Protein AF-A0A3C1A4T0-F1 (afdb_monomer_lite)

Secondary structure (DSSP, 8-state):
----------HHHHHHHHHHHHTTS-------EEEEEE-GGGEEEEEETTS-EEEEE-TTHHHH-TTSGGGHHHHHTT-EEETBEEEEETTEEE-HHHHHHHSEE-SSTTHHHHTT-

Structure (mmCIF, N/CA/C/O backbone):
data_AF-A0A3C1A4T0-F1
#
_entry.id   AF-A0A3C1A4T0-F1
#
loop_
_atom_site.group_PDB
_atom_site.id
_atom_site.type_symbol
_atom_site.label_atom_id
_atom_site.label_alt_id
_atom_site.label_comp_id
_atom_site.label_asym_id
_atom_site.label_entity_id
_atom_site.label_seq_id
_atom_site.pdbx_PDB_ins_code
_atom_site.Cartn_x
_atom_site.Cartn_y
_atom_site.Cartn_z
_atom_site.occupancy
_atom_site.B_iso_or_equiv
_atom_site.auth_seq_id
_atom_site.auth_comp_id
_atom_site.auth_asym_id
_atom_site.auth_atom_id
_atom_site.pdbx_PDB_model_num
ATOM 1 N N . MET A 1 1 ? -34.311 20.957 -6.843 1.00 36.47 1 MET A N 1
ATOM 2 C CA . MET A 1 1 ? -33.252 20.688 -7.844 1.00 36.47 1 MET A CA 1
ATOM 3 C C . MET A 1 1 ? -32.101 19.976 -7.154 1.00 36.47 1 MET A C 1
ATOM 5 O O . MET A 1 1 ? -31.308 20.621 -6.479 1.00 36.47 1 MET A O 1
ATOM 9 N N . GLY A 1 2 ? -32.068 18.644 -7.245 1.00 36.53 2 GLY A N 1
ATOM 10 C CA . GLY A 1 2 ? -30.970 17.843 -6.708 1.00 36.53 2 GLY A CA 1
ATOM 11 C C . GLY A 1 2 ? -29.700 18.150 -7.490 1.00 36.53 2 GLY A C 1
ATOM 12 O O . GLY A 1 2 ? -29.644 17.912 -8.696 1.00 36.53 2 GLY A O 1
ATOM 13 N N . LYS A 1 3 ? -28.707 18.741 -6.826 1.00 33.81 3 LYS A N 1
ATOM 14 C CA . LYS A 1 3 ? -27.375 18.900 -7.404 1.00 33.81 3 LYS A CA 1
ATOM 15 C C . LYS A 1 3 ? -26.835 17.490 -7.615 1.00 33.81 3 LYS A C 1
ATOM 17 O O . LYS A 1 3 ? -26.608 16.778 -6.643 1.00 33.81 3 LYS A O 1
ATOM 22 N N . GLN A 1 4 ? -26.692 17.083 -8.874 1.00 31.45 4 GLN A N 1
ATOM 23 C CA . GLN A 1 4 ? -25.920 15.901 -9.223 1.00 31.45 4 GLN A CA 1
ATOM 24 C C . GLN A 1 4 ? -24.510 16.126 -8.686 1.00 31.45 4 GLN A C 1
ATOM 26 O O . GLN A 1 4 ? -23.758 16.961 -9.193 1.00 31.45 4 GLN A O 1
ATOM 31 N N . GLU A 1 5 ? -24.198 15.434 -7.599 1.00 32.59 5 GLU A N 1
ATOM 32 C CA . GLU A 1 5 ? -22.858 15.306 -7.070 1.00 32.59 5 GLU A CA 1
ATOM 33 C C . GLU A 1 5 ? -22.064 14.592 -8.163 1.00 32.59 5 GLU A C 1
ATOM 35 O O . GLU A 1 5 ? -22.171 13.383 -8.359 1.00 32.59 5 GLU A O 1
ATOM 40 N N . LYS A 1 6 ? -21.379 15.383 -8.998 1.00 30.86 6 LYS A N 1
ATOM 41 C CA . LYS A 1 6 ? -20.439 14.874 -9.989 1.00 30.86 6 LYS A CA 1
ATOM 42 C C . LYS A 1 6 ? -19.408 14.099 -9.190 1.00 30.86 6 LYS A C 1
ATOM 44 O O . LYS A 1 6 ? -18.509 14.706 -8.615 1.00 30.86 6 LYS A O 1
ATOM 49 N N . VAL A 1 7 ? -19.570 12.781 -9.125 1.00 40.69 7 VAL A N 1
ATOM 50 C CA . VAL A 1 7 ? -18.537 11.860 -8.668 1.00 40.69 7 VAL A CA 1
ATOM 51 C C . VAL A 1 7 ? -17.376 12.095 -9.623 1.00 40.69 7 VAL A C 1
ATOM 53 O O . VAL A 1 7 ? -17.358 11.590 -10.746 1.00 40.69 7 VAL A O 1
ATOM 56 N N . SER A 1 8 ? -16.491 13.016 -9.233 1.00 40.62 8 SER A N 1
ATOM 57 C CA . SER A 1 8 ? -15.265 13.325 -9.949 1.00 40.62 8 SER A CA 1
ATOM 58 C C . SER A 1 8 ? -14.617 11.981 -10.221 1.00 40.62 8 SER A C 1
ATOM 60 O O . SER A 1 8 ? -14.483 11.184 -9.289 1.00 40.62 8 SER A O 1
ATOM 62 N N . ARG A 1 9 ? -14.302 11.680 -11.488 1.00 48.69 9 ARG A N 1
ATOM 63 C CA . ARG A 1 9 ? -13.515 10.485 -11.815 1.00 48.69 9 ARG A CA 1
ATOM 64 C C . ARG A 1 9 ? -12.365 10.455 -10.807 1.00 48.69 9 ARG A C 1
ATOM 66 O O . ARG A 1 9 ? -11.662 11.468 -10.757 1.00 48.69 9 ARG A O 1
ATOM 73 N N . PRO A 1 10 ? -12.227 9.396 -9.987 1.00 57.59 10 PRO A N 1
ATOM 74 C CA . PRO A 1 10 ? -11.249 9.373 -8.910 1.00 57.59 10 PRO A CA 1
ATOM 75 C C . PRO A 1 10 ? -9.909 9.886 -9.432 1.00 57.59 10 PRO A C 1
ATOM 77 O O . PRO A 1 10 ? -9.488 9.451 -10.508 1.00 57.59 10 PRO A O 1
ATOM 80 N N . ASP A 1 11 ? -9.277 10.838 -8.738 1.00 65.62 11 ASP A N 1
ATOM 81 C CA . ASP A 1 11 ? -8.081 11.535 -9.242 1.00 65.62 11 ASP A CA 1
ATOM 82 C C . ASP A 1 11 ? -6.971 10.564 -9.694 1.00 65.62 11 ASP A C 1
ATOM 84 O O . ASP A 1 11 ? -6.182 10.882 -10.589 1.00 65.62 11 ASP A O 1
ATOM 88 N N . PHE A 1 12 ? -6.986 9.327 -9.187 1.00 73.44 12 PHE A N 1
ATOM 89 C CA . PHE A 1 12 ? -6.088 8.265 -9.615 1.00 73.44 12 PHE A CA 1
ATOM 90 C C . PHE A 1 12 ? -6.250 7.842 -11.089 1.00 73.44 12 PHE A C 1
ATOM 92 O O . PHE A 1 12 ? -5.264 7.428 -11.685 1.00 73.44 12 PHE A O 1
ATOM 99 N N . PHE A 1 13 ? -7.417 7.957 -11.745 1.00 71.44 13 PHE A N 1
ATOM 100 C CA . PHE A 1 13 ? -7.528 7.635 -13.184 1.00 71.44 13 PHE A CA 1
ATOM 101 C C . PHE A 1 13 ? -6.700 8.599 -14.035 1.00 71.44 13 PHE A C 1
ATOM 103 O O . PHE A 1 13 ? -6.105 8.202 -15.038 1.00 71.44 13 PHE A O 1
ATOM 110 N N . ARG A 1 14 ? -6.633 9.875 -13.628 1.00 75.12 14 ARG A N 1
ATOM 111 C CA . ARG A 1 14 ? -5.739 10.860 -14.253 1.00 75.12 14 ARG A CA 1
ATOM 112 C C . ARG A 1 14 ? -4.279 10.460 -14.023 1.00 75.12 14 ARG A C 1
ATOM 114 O O . ARG A 1 14 ? -3.470 10.567 -14.941 1.00 75.12 14 ARG A O 1
ATOM 121 N N . ARG A 1 15 ? -3.959 9.958 -12.826 1.00 76.44 15 ARG A N 1
ATOM 122 C CA . ARG A 1 15 ? -2.621 9.467 -12.475 1.00 76.44 15 ARG A CA 1
ATOM 123 C C . ARG A 1 15 ? -2.202 8.225 -13.268 1.00 76.44 15 ARG A C 1
ATOM 125 O O . ARG A 1 15 ? -1.100 8.221 -13.803 1.00 76.44 15 ARG A O 1
ATOM 132 N N . LEU A 1 16 ? -3.066 7.215 -13.391 1.00 75.31 16 LEU A N 1
ATOM 133 C CA . LEU A 1 16 ? -2.798 5.979 -14.142 1.00 75.31 16 LEU A CA 1
ATOM 134 C C . LEU A 1 16 ? -2.428 6.270 -15.598 1.00 75.31 16 LEU A C 1
ATOM 136 O O . LEU A 1 16 ? -1.470 5.701 -16.116 1.00 75.31 16 LEU A O 1
ATOM 140 N N . LYS A 1 17 ? -3.152 7.199 -16.237 1.00 72.94 17 LYS A N 1
ATOM 141 C CA . LYS A 1 17 ? -2.848 7.640 -17.605 1.00 72.94 17 LYS A CA 1
ATOM 142 C C . LYS A 1 17 ? -1.446 8.242 -17.712 1.00 72.94 17 LYS A C 1
ATOM 144 O O . LYS A 1 17 ? -0.698 7.846 -18.593 1.00 72.94 17 LYS A O 1
ATOM 149 N N . ARG A 1 18 ? -1.071 9.110 -16.766 1.00 72.50 18 ARG A N 1
ATOM 150 C CA . ARG A 1 18 ? 0.261 9.735 -16.707 1.00 72.50 18 ARG A CA 1
ATOM 151 C C . ARG A 1 18 ? 1.392 8.726 -16.457 1.00 72.50 18 ARG A C 1
ATOM 153 O O . ARG A 1 18 ? 2.470 8.878 -17.014 1.00 72.50 18 ARG A O 1
ATOM 160 N N . ASN A 1 19 ? 1.176 7.699 -15.630 1.00 67.69 19 ASN A N 1
ATOM 161 C CA . ASN A 1 19 ? 2.221 6.704 -15.339 1.00 67.69 19 ASN A CA 1
ATOM 162 C C . ASN A 1 19 ? 2.533 5.787 -16.531 1.00 67.69 19 ASN A C 1
ATOM 164 O O . ASN A 1 19 ? 3.693 5.418 -16.703 1.00 67.69 19 ASN A O 1
ATOM 168 N N . LYS A 1 20 ? 1.548 5.474 -17.388 1.00 60.72 20 LYS A N 1
ATOM 169 C CA . LYS A 1 20 ? 1.792 4.722 -18.635 1.00 60.72 20 LYS A CA 1
ATOM 170 C C . LYS A 1 20 ? 2.787 5.427 -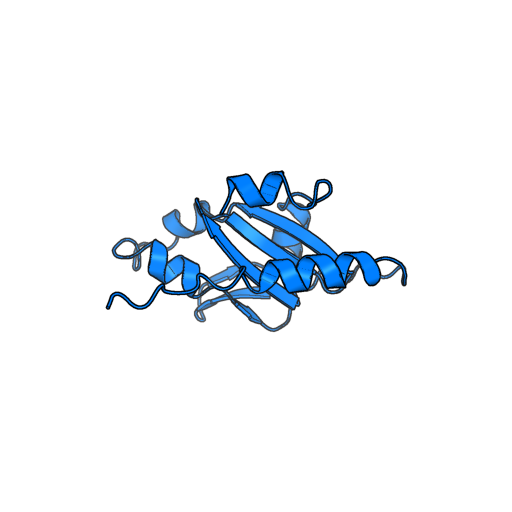19.567 1.00 60.72 20 LYS A C 1
ATOM 172 O O . LYS A 1 20 ? 3.497 4.757 -20.303 1.00 60.72 20 LYS A O 1
ATOM 177 N N . GLU A 1 21 ? 2.860 6.755 -19.517 1.00 59.28 21 GLU A N 1
ATOM 178 C CA . GLU A 1 21 ? 3.773 7.560 -20.340 1.00 59.28 21 GLU A CA 1
ATOM 179 C C . GLU A 1 21 ? 5.191 7.648 -19.731 1.00 59.28 21 GLU A C 1
ATOM 181 O O . GLU A 1 21 ? 6.162 7.852 -20.456 1.00 59.28 21 GLU A O 1
ATOM 186 N N . PHE A 1 22 ? 5.330 7.452 -18.410 1.00 52.91 22 PHE A N 1
ATOM 187 C CA . PHE A 1 2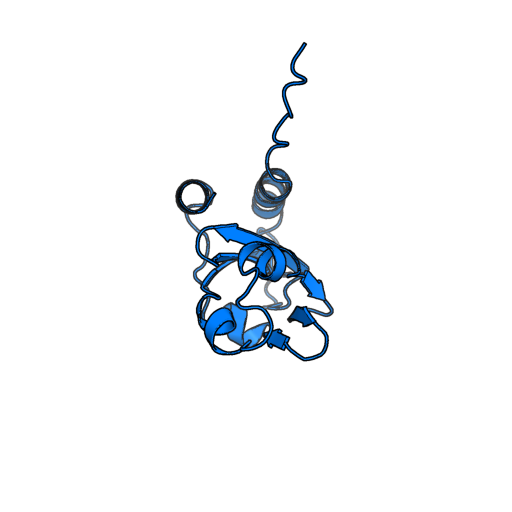2 ? 6.582 7.646 -17.657 1.00 52.91 22 PHE A CA 1
ATOM 188 C C . PHE A 1 22 ? 7.443 6.379 -17.506 1.00 52.91 22 PHE A C 1
ATOM 190 O O . PHE A 1 22 ? 8.655 6.492 -17.348 1.00 52.91 22 PHE A O 1
ATOM 197 N N . ALA A 1 23 ? 6.863 5.177 -17.608 1.00 56.53 23 ALA A N 1
ATOM 198 C CA . ALA A 1 23 ? 7.555 3.892 -17.400 1.00 56.53 23 ALA A CA 1
ATOM 199 C C . ALA A 1 23 ? 8.666 3.554 -18.431 1.00 56.53 23 ALA A C 1
ATOM 201 O O . ALA A 1 23 ? 9.191 2.446 -18.439 1.00 56.53 23 ALA A O 1
ATOM 202 N N . SER A 1 24 ? 9.034 4.494 -19.306 1.00 52.09 24 SER A N 1
ATOM 203 C CA . SER A 1 24 ? 9.975 4.288 -20.413 1.00 52.09 24 SER A CA 1
ATOM 204 C C . SER A 1 24 ? 11.433 4.650 -20.082 1.00 52.09 24 SER A C 1
ATOM 206 O O . SER A 1 24 ? 12.274 4.599 -20.977 1.00 52.09 24 SER A O 1
ATOM 208 N N . VAL A 1 25 ? 11.762 5.065 -18.847 1.00 54.56 25 VAL A N 1
ATOM 209 C CA . VAL A 1 25 ? 13.097 5.606 -18.523 1.00 54.56 25 VAL A CA 1
ATOM 210 C C . VAL A 1 25 ? 13.595 5.179 -17.129 1.00 54.56 25 VAL A C 1
ATOM 212 O O . VAL A 1 25 ? 12.972 5.491 -16.119 1.00 54.56 25 VAL A O 1
ATOM 215 N N . SER A 1 26 ? 14.802 4.593 -17.104 1.00 50.38 26 SER A N 1
ATOM 216 C CA . SER A 1 26 ? 15.716 4.337 -15.965 1.00 50.38 26 SER A CA 1
ATOM 217 C C . SER A 1 26 ? 15.647 2.973 -15.248 1.00 50.38 26 SER A C 1
ATOM 219 O O . SER A 1 26 ? 14.583 2.437 -14.965 1.00 50.38 26 SER A O 1
ATOM 221 N N . GLY A 1 27 ? 16.838 2.413 -14.988 1.00 54.28 27 GLY A N 1
ATOM 222 C CA . GLY A 1 27 ? 17.091 1.081 -14.419 1.00 54.28 27 GLY A CA 1
ATOM 223 C C . GLY A 1 27 ? 17.493 1.078 -12.939 1.00 54.28 27 GLY A C 1
ATOM 224 O O . GLY A 1 27 ? 18.274 0.223 -12.534 1.00 54.28 27 GLY A O 1
ATOM 225 N N . GLU A 1 28 ? 16.990 2.024 -12.140 1.00 55.00 28 GLU A N 1
ATOM 226 C CA . GLU A 1 28 ? 17.135 2.010 -10.677 1.00 55.00 28 GLU A CA 1
ATOM 227 C C . GLU A 1 28 ? 15.818 1.595 -10.007 1.00 55.00 28 GLU A C 1
ATOM 229 O O . GLU A 1 28 ? 14.765 2.199 -10.225 1.00 55.00 28 GLU A O 1
ATOM 234 N N . THR A 1 29 ? 15.870 0.566 -9.158 1.00 61.88 29 THR A N 1
ATOM 235 C CA . THR A 1 29 ? 14.706 0.023 -8.444 1.00 61.88 29 THR A CA 1
ATOM 236 C C . THR A 1 29 ? 14.313 0.932 -7.275 1.00 61.88 29 THR A C 1
ATOM 238 O O . THR A 1 29 ? 14.561 0.633 -6.109 1.00 61.88 29 THR A O 1
ATOM 241 N N . LYS A 1 30 ? 13.710 2.088 -7.569 1.00 76.44 30 LYS A N 1
ATOM 242 C CA . LYS A 1 30 ? 13.206 3.006 -6.539 1.00 76.44 30 LYS A CA 1
ATOM 243 C C . LYS A 1 30 ? 11.836 2.539 -6.032 1.00 76.44 30 LYS A C 1
ATOM 245 O O . LYS A 1 30 ? 10.798 2.898 -6.585 1.00 76.44 30 LYS A O 1
ATOM 250 N N . THR A 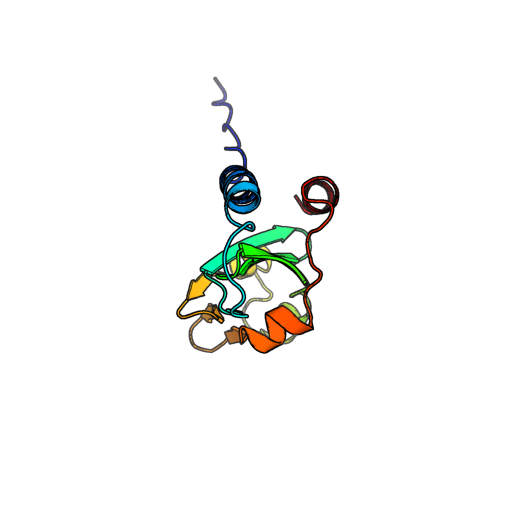1 31 ? 11.836 1.735 -4.967 1.00 86.88 31 THR A N 1
ATOM 251 C CA . THR A 1 31 ? 10.626 1.140 -4.357 1.00 86.88 31 THR A CA 1
ATOM 252 C C . THR A 1 31 ? 9.901 2.069 -3.378 1.00 86.88 31 THR A C 1
ATOM 254 O O . THR A 1 31 ? 8.951 1.659 -2.719 1.00 86.88 31 THR A O 1
ATOM 257 N N . ALA A 1 32 ? 10.289 3.337 -3.267 1.00 92.62 32 ALA A N 1
ATOM 258 C CA . ALA A 1 32 ? 9.564 4.288 -2.431 1.00 92.62 32 ALA A CA 1
ATOM 259 C C . ALA A 1 32 ? 8.169 4.591 -3.009 1.00 92.62 32 ALA A C 1
ATOM 261 O O . ALA A 1 32 ? 8.002 4.806 -4.213 1.00 92.62 32 ALA A O 1
ATOM 262 N N . VAL A 1 33 ? 7.159 4.629 -2.136 1.00 94.12 33 VAL A N 1
ATOM 263 C CA . VAL A 1 33 ? 5.781 4.971 -2.508 1.00 94.12 33 VAL A CA 1
ATOM 264 C C . VAL A 1 33 ? 5.623 6.488 -2.539 1.00 94.12 33 VAL A C 1
ATOM 266 O O . VAL A 1 33 ? 5.843 7.167 -1.536 1.00 94.12 33 VAL A O 1
ATOM 269 N N . CYS A 1 34 ? 5.206 7.022 -3.686 1.00 93.00 34 CYS A N 1
ATOM 270 C CA . CYS A 1 34 ? 4.980 8.456 -3.881 1.00 93.00 34 CYS A CA 1
ATOM 271 C C . CYS A 1 34 ? 3.506 8.860 -3.759 1.00 93.00 34 CYS A C 1
ATOM 273 O O . CYS A 1 34 ? 3.205 10.008 -3.443 1.00 93.00 34 CYS A O 1
ATOM 275 N N . GLU A 1 35 ? 2.577 7.935 -3.998 1.00 92.88 35 GLU A N 1
ATOM 276 C CA . GLU A 1 35 ? 1.141 8.201 -3.930 1.00 92.88 35 GLU A CA 1
ATOM 277 C C . GLU A 1 35 ? 0.385 6.918 -3.576 1.00 92.88 35 GLU A C 1
ATOM 279 O O . GLU A 1 35 ? 0.794 5.817 -3.949 1.00 92.88 35 GLU A O 1
ATOM 284 N N . VAL A 1 36 ? -0.722 7.055 -2.849 1.00 93.31 36 VAL A N 1
ATOM 285 C CA . VAL A 1 36 ? -1.569 5.933 -2.442 1.00 93.31 36 VAL A CA 1
ATOM 286 C C . VAL A 1 36 ? -3.029 6.343 -2.502 1.00 93.31 36 VAL A C 1
ATOM 288 O O . VAL A 1 36 ? -3.388 7.436 -2.063 1.00 93.31 36 VAL A O 1
ATOM 291 N N . PHE A 1 37 ? -3.874 5.452 -3.012 1.00 91.25 37 PHE A N 1
ATOM 292 C CA . PHE A 1 37 ? -5.319 5.626 -2.983 1.00 91.25 37 PHE A CA 1
ATOM 293 C C . PHE A 1 37 ? -5.978 4.440 -2.283 1.00 91.25 37 PHE A C 1
ATOM 295 O O . PHE A 1 37 ? -5.724 3.294 -2.663 1.00 91.25 37 PHE A O 1
ATOM 302 N N . PRO A 1 38 ? -6.839 4.685 -1.284 1.00 90.56 38 PRO A N 1
ATOM 303 C CA . PRO A 1 38 ? -7.666 3.637 -0.716 1.00 90.56 38 PRO A CA 1
ATOM 304 C C . PRO A 1 38 ? -8.759 3.222 -1.707 1.00 90.56 38 PRO A C 1
ATOM 306 O O . PRO A 1 38 ? -9.439 4.068 -2.291 1.00 90.56 38 PRO A O 1
ATOM 309 N N . LEU A 1 39 ? -8.953 1.916 -1.852 1.00 87.69 39 LEU A N 1
ATOM 310 C CA . LEU A 1 39 ? -9.999 1.285 -2.654 1.00 87.69 39 LEU A CA 1
ATOM 311 C C . LEU A 1 39 ? -11.020 0.573 -1.744 1.00 87.69 39 LEU A C 1
ATOM 313 O O . LEU A 1 39 ? -10.943 0.649 -0.512 1.00 87.69 39 LEU A O 1
ATOM 317 N N . ARG A 1 40 ? -12.023 -0.091 -2.334 1.00 84.25 40 ARG A N 1
ATOM 318 C CA . ARG A 1 40 ? -12.943 -0.961 -1.584 1.00 84.25 40 ARG A CA 1
ATOM 319 C C . ARG A 1 40 ? -12.213 -2.174 -1.019 1.00 84.25 40 ARG A C 1
ATOM 321 O O . ARG A 1 40 ? -11.082 -2.469 -1.394 1.00 84.25 40 ARG A O 1
ATOM 328 N N . ASP A 1 41 ? -12.865 -2.834 -0.067 1.00 83.38 41 ASP A N 1
ATOM 329 C CA . ASP A 1 41 ? -12.394 -4.082 0.541 1.00 83.38 41 ASP A CA 1
ATOM 330 C C . ASP A 1 41 ? -10.954 -4.016 1.071 1.00 83.38 41 ASP A C 1
ATOM 332 O O . ASP A 1 41 ? -10.259 -5.021 1.128 1.00 83.38 41 ASP A O 1
ATOM 336 N N . TYR A 1 42 ? -10.529 -2.820 1.505 1.00 86.56 42 TYR A N 1
ATOM 337 C CA . TYR A 1 42 ? -9.213 -2.558 2.102 1.00 86.56 42 TYR A CA 1
ATOM 338 C C . TYR A 1 42 ? -8.035 -2.756 1.152 1.00 86.56 42 TYR A C 1
ATOM 340 O O . TYR A 1 42 ? -6.897 -2.928 1.583 1.00 86.56 42 TYR A O 1
ATOM 348 N N . TRP A 1 43 ? -8.293 -2.647 -0.146 1.00 90.44 43 TRP A N 1
ATOM 349 C CA . TRP A 1 43 ? -7.233 -2.555 -1.130 1.00 90.44 43 TRP A CA 1
ATOM 350 C C . TRP A 1 43 ? -6.620 -1.159 -1.150 1.00 90.44 43 TRP A C 1
ATOM 352 O O . TRP A 1 43 ? -7.294 -0.146 -0.948 1.00 90.44 43 TRP A O 1
ATOM 362 N N . LEU A 1 44 ? -5.326 -1.105 -1.436 1.00 92.56 44 LEU A N 1
ATOM 363 C CA . LEU A 1 44 ? -4.589 0.117 -1.714 1.00 92.56 44 LEU A CA 1
ATOM 364 C C . LEU A 1 44 ? -4.059 0.065 -3.136 1.00 92.56 44 LEU A C 1
ATOM 366 O O . LEU A 1 44 ? -3.464 -0.931 -3.547 1.00 92.56 44 LEU A O 1
ATOM 370 N N . LEU A 1 45 ? -4.232 1.165 -3.858 1.00 93.31 45 LEU A N 1
ATOM 371 C CA . LEU A 1 45 ? -3.541 1.423 -5.109 1.00 93.31 45 LEU A CA 1
ATOM 372 C C . LEU A 1 45 ? -2.281 2.231 -4.808 1.00 93.31 45 LEU A C 1
ATOM 374 O O . LEU A 1 45 ? -2.373 3.376 -4.367 1.00 93.31 45 LEU A O 1
ATOM 378 N N . LEU A 1 46 ? -1.123 1.626 -5.037 1.00 93.25 46 LEU A N 1
ATOM 379 C CA . LEU A 1 46 ? 0.189 2.183 -4.739 1.00 93.25 46 LEU A CA 1
ATOM 380 C C . LEU A 1 46 ? 0.852 2.680 -6.018 1.00 93.25 46 LEU A C 1
ATOM 382 O O . LEU A 1 46 ? 0.876 1.959 -7.014 1.00 93.25 46 LEU A O 1
ATOM 386 N N . PHE A 1 47 ? 1.432 3.874 -5.964 1.00 92.38 47 PHE A N 1
ATOM 387 C CA . PHE A 1 47 ? 2.282 4.417 -7.015 1.00 92.38 47 PHE A CA 1
ATOM 388 C C . PHE A 1 47 ? 3.709 4.525 -6.497 1.00 92.38 47 PHE A C 1
ATOM 390 O O . PHE A 1 47 ? 3.991 5.292 -5.572 1.00 92.38 47 PHE A O 1
ATOM 397 N N . PHE A 1 48 ? 4.605 3.776 -7.119 1.00 91.44 48 PHE A N 1
ATOM 398 C CA . PHE A 1 48 ? 6.022 3.767 -6.799 1.00 91.44 48 PHE A CA 1
ATOM 399 C C . PHE A 1 48 ? 6.770 4.820 -7.618 1.00 91.44 48 PHE A C 1
ATOM 401 O O . PHE A 1 48 ? 6.353 5.195 -8.718 1.00 91.44 48 PHE A O 1
ATOM 408 N N . GLU A 1 49 ? 7.877 5.327 -7.077 1.00 89.69 49 GLU A N 1
ATOM 409 C CA . GLU A 1 49 ? 8.707 6.316 -7.772 1.00 89.69 49 GLU A CA 1
ATOM 410 C C . GLU A 1 49 ? 9.371 5.758 -9.039 1.00 89.69 49 GLU A C 1
ATOM 412 O O . GLU A 1 49 ? 9.639 6.524 -9.961 1.00 89.69 49 GLU A O 1
ATOM 417 N N . ASN A 1 50 ? 9.563 4.438 -9.127 1.00 86.50 50 ASN A N 1
ATOM 418 C CA . ASN A 1 50 ? 10.015 3.754 -10.343 1.00 86.50 50 ASN A CA 1
ATOM 419 C C . ASN A 1 50 ? 8.938 3.659 -11.450 1.00 86.50 50 ASN A C 1
ATOM 421 O O . ASN A 1 50 ? 9.171 3.058 -12.494 1.00 86.50 50 ASN A O 1
ATOM 425 N N . GLY A 1 51 ? 7.748 4.229 -11.232 1.00 87.19 51 GLY A N 1
ATOM 426 C CA . GLY A 1 51 ? 6.645 4.227 -12.192 1.00 87.19 51 GLY A CA 1
ATOM 427 C C . GLY A 1 51 ? 5.698 3.032 -12.067 1.00 87.19 51 GLY A C 1
ATOM 428 O O . GLY A 1 51 ? 4.601 3.084 -12.637 1.00 87.19 51 GLY A O 1
ATOM 429 N N . GLU A 1 52 ? 6.049 2.003 -11.290 1.00 88.50 52 GLU A N 1
ATOM 430 C CA . GLU A 1 52 ? 5.164 0.868 -11.053 1.00 88.50 52 GLU A CA 1
ATOM 431 C C . GLU A 1 52 ? 3.903 1.278 -10.300 1.00 88.50 52 GLU A C 1
ATOM 433 O O . GLU A 1 52 ? 3.898 2.129 -9.403 1.00 88.50 52 GLU A O 1
ATOM 438 N N . VAL A 1 53 ? 2.813 0.612 -10.664 1.00 91.00 53 VAL A N 1
ATOM 439 C CA . VAL A 1 53 ? 1.540 0.710 -9.968 1.00 91.00 53 VAL A CA 1
ATOM 440 C C . VAL A 1 53 ? 1.197 -0.673 -9.454 1.00 91.00 53 VAL A C 1
ATOM 442 O O . VAL A 1 53 ? 1.227 -1.638 -10.219 1.00 91.00 53 VAL A O 1
ATOM 445 N N . ARG A 1 54 ? 0.889 -0.790 -8.163 1.00 92.25 54 ARG A N 1
ATOM 446 C CA . ARG A 1 54 ? 0.630 -2.090 -7.531 1.00 92.25 54 ARG A CA 1
ATOM 447 C C . ARG A 1 54 ? -0.591 -2.038 -6.623 1.00 92.25 54 ARG A C 1
ATOM 449 O O . ARG A 1 54 ? -0.972 -0.978 -6.131 1.00 92.25 54 ARG A O 1
ATOM 456 N N . LEU A 1 55 ? -1.212 -3.194 -6.423 1.00 93.31 55 LEU A N 1
ATOM 457 C CA . LEU A 1 55 ? -2.364 -3.390 -5.547 1.00 93.31 55 LEU A CA 1
ATOM 458 C C . LEU A 1 55 ? -1.948 -4.157 -4.295 1.00 93.31 55 LEU A C 1
ATOM 460 O O . LEU A 1 55 ? -1.355 -5.229 -4.408 1.00 93.31 55 LEU A O 1
ATOM 464 N N . TYR A 1 56 ? -2.291 -3.635 -3.123 1.00 93.88 56 TYR A N 1
ATOM 465 C CA . TYR A 1 56 ? -1.962 -4.241 -1.833 1.00 93.88 56 TYR A CA 1
ATOM 466 C C . TYR A 1 56 ? -3.218 -4.445 -0.984 1.00 93.88 56 TYR A C 1
ATOM 468 O O . TYR A 1 56 ? -3.998 -3.507 -0.820 1.00 93.88 56 TYR A O 1
ATOM 476 N N . ASP A 1 57 ? -3.399 -5.646 -0.436 1.00 92.38 57 ASP A N 1
ATOM 477 C CA . ASP A 1 57 ? -4.470 -5.951 0.517 1.00 92.38 57 ASP A CA 1
ATOM 478 C C . ASP A 1 57 ? -4.011 -5.587 1.938 1.00 92.38 57 ASP A C 1
ATOM 480 O O . ASP A 1 57 ? -3.135 -6.235 2.515 1.00 92.38 57 ASP A O 1
ATOM 484 N N . CYS A 1 58 ? -4.605 -4.538 2.516 1.00 89.19 58 CYS A N 1
ATOM 485 C CA . CYS A 1 58 ? -4.305 -4.097 3.877 1.00 89.19 58 CYS A CA 1
ATOM 486 C C . CYS A 1 58 ? -5.383 -4.488 4.899 1.00 89.19 58 CYS A C 1
ATOM 488 O O . CYS A 1 58 ? -5.422 -3.932 5.999 1.00 89.19 58 CYS A O 1
ATOM 490 N N . ALA A 1 59 ? -6.242 -5.471 4.604 1.00 85.75 59 ALA A N 1
ATOM 491 C CA . ALA A 1 59 ? -7.286 -5.918 5.527 1.00 85.75 59 ALA A CA 1
ATOM 492 C C . ALA A 1 59 ? -6.729 -6.371 6.891 1.00 85.75 59 ALA A C 1
ATOM 494 O O . ALA A 1 59 ? -7.402 -6.240 7.919 1.00 85.75 59 ALA A O 1
ATOM 495 N N . TRP A 1 60 ? -5.483 -6.858 6.935 1.00 83.62 60 TRP A N 1
ATOM 496 C CA . TRP A 1 60 ? -4.801 -7.232 8.178 1.00 83.62 60 TRP A CA 1
ATOM 497 C C . TRP A 1 60 ? -4.628 -6.054 9.147 1.00 83.62 60 TRP A C 1
ATOM 499 O O . TRP A 1 60 ? -4.703 -6.247 10.360 1.00 83.62 60 TRP A O 1
ATOM 509 N N . VAL A 1 61 ? -4.505 -4.823 8.644 1.00 77.56 61 VAL A N 1
ATOM 510 C CA . VAL A 1 61 ? -4.351 -3.607 9.458 1.00 77.56 61 VAL A CA 1
ATOM 511 C C . VAL A 1 61 ? -5.569 -3.381 10.363 1.00 77.56 61 VAL A C 1
ATOM 513 O O . VAL A 1 61 ? -5.446 -2.894 11.490 1.00 77.56 61 VAL A O 1
ATOM 516 N N . LEU A 1 62 ? -6.755 -3.813 9.924 1.00 72.12 62 LEU A N 1
ATOM 517 C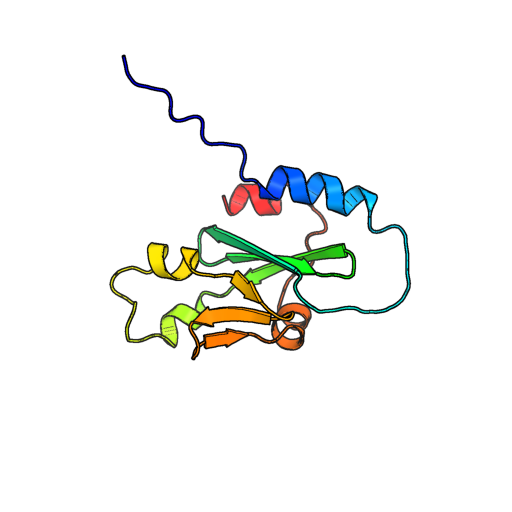 CA . LEU A 1 62 ? -7.983 -3.740 10.721 1.00 72.12 62 LEU A CA 1
ATOM 518 C C . LEU A 1 62 ? -7.960 -4.659 11.940 1.00 72.12 62 LEU A C 1
ATOM 520 O O . LEU A 1 62 ? -8.686 -4.404 12.896 1.00 72.12 62 LEU A O 1
ATOM 524 N N . LYS A 1 63 ? -7.166 -5.734 11.893 1.00 72.50 63 LYS A N 1
ATOM 525 C CA . LYS A 1 63 ? -6.997 -6.663 13.015 1.00 72.50 63 LYS A CA 1
ATOM 526 C C . LYS A 1 63 ? -6.040 -6.093 14.062 1.00 72.50 63 LYS A C 1
ATOM 528 O O . LYS A 1 63 ? -6.182 -6.395 15.239 1.00 72.50 63 LYS A O 1
ATOM 533 N N . VAL A 1 64 ? -5.093 -5.256 13.632 1.00 66.06 64 VAL A N 1
ATOM 534 C CA . VAL A 1 64 ? -4.057 -4.663 14.491 1.00 66.06 64 VAL A CA 1
ATOM 535 C C . VAL A 1 64 ? -4.579 -3.438 15.242 1.00 66.06 64 VAL A C 1
ATOM 537 O O . VAL A 1 64 ? -4.238 -3.234 16.406 1.00 66.06 64 VAL A O 1
ATOM 540 N N . SER A 1 65 ? -5.446 -2.626 14.627 1.00 61.78 65 SER A N 1
ATOM 541 C CA . SER A 1 65 ? -6.012 -1.458 15.311 1.00 61.78 65 SER A CA 1
ATOM 542 C C . SER A 1 65 ? -7.293 -1.826 16.079 1.00 61.78 65 SER A C 1
ATOM 544 O O . SER A 1 65 ? -8.413 -1.722 15.581 1.00 61.78 65 SER A O 1
ATOM 546 N N . ALA A 1 66 ? -7.136 -2.234 17.341 1.00 58.38 66 ALA A N 1
ATOM 547 C CA . ALA A 1 66 ? -8.265 -2.455 18.251 1.00 58.38 66 ALA A CA 1
ATOM 548 C C . ALA A 1 66 ? -9.111 -1.178 18.485 1.00 58.38 66 ALA A C 1
ATOM 550 O O . ALA A 1 66 ? -10.273 -1.258 18.878 1.00 58.38 66 ALA A O 1
ATOM 551 N N . LEU A 1 67 ? -8.534 0.001 18.216 1.00 51.75 67 LEU A N 1
ATOM 552 C CA . LEU A 1 67 ? -9.054 1.315 18.609 1.00 51.75 67 LEU A CA 1
ATOM 553 C C . LEU A 1 67 ? -9.889 2.047 17.538 1.00 51.75 67 LEU A C 1
ATOM 555 O O . LEU A 1 67 ? -10.601 2.983 17.887 1.00 51.75 67 LEU A O 1
ATOM 559 N N . GLU A 1 68 ? -9.873 1.634 16.263 1.00 54.34 68 GLU A N 1
ATOM 560 C CA . GLU A 1 68 ? -10.665 2.292 15.197 1.00 54.34 68 GLU A CA 1
ATOM 561 C C . GLU A 1 68 ? -11.706 1.368 14.526 1.00 54.34 68 GLU A C 1
ATOM 563 O O . GLU A 1 68 ? -12.289 1.710 13.493 1.00 54.34 68 GLU A O 1
ATOM 568 N N . MET A 1 69 ? -12.030 0.224 15.148 1.00 52.31 69 MET A N 1
ATOM 569 C CA . MET A 1 69 ? -13.063 -0.712 14.666 1.00 52.31 69 MET A CA 1
ATOM 570 C C . MET A 1 69 ? -14.454 -0.078 14.482 1.00 52.31 69 MET A C 1
ATOM 572 O O . MET A 1 69 ? -15.248 -0.576 13.683 1.00 52.31 69 MET A O 1
ATOM 576 N N . LEU A 1 70 ? -14.736 1.040 15.160 1.00 56.38 70 LEU A N 1
ATOM 577 C CA . LEU A 1 70 ? -16.009 1.761 15.071 1.00 56.38 70 LEU A CA 1
ATOM 578 C C . LEU A 1 70 ? -16.196 2.518 13.744 1.00 56.38 70 LEU A C 1
ATOM 580 O O . LEU A 1 70 ? -17.324 2.871 13.405 1.00 56.38 70 LEU A O 1
ATOM 584 N N . ASN A 1 71 ? -15.130 2.772 12.967 1.00 69.31 71 ASN A N 1
ATOM 585 C CA . ASN A 1 71 ? -15.272 3.422 11.661 1.00 69.31 71 ASN A CA 1
ATOM 586 C C . ASN A 1 71 ? -14.199 3.011 10.640 1.00 69.31 71 ASN A C 1
AT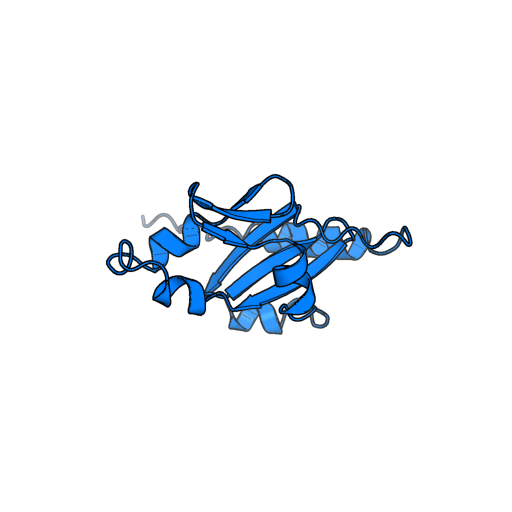OM 588 O O . ASN A 1 71 ? -13.402 3.826 10.170 1.00 69.31 71 ASN A O 1
ATOM 592 N N . LYS A 1 72 ? -14.236 1.733 10.245 1.00 71.62 72 LYS A N 1
ATOM 593 C CA . LYS A 1 72 ? -13.297 1.120 9.289 1.00 71.62 72 LYS A CA 1
ATOM 594 C C . LYS A 1 72 ? -13.140 1.910 7.981 1.00 71.62 72 LYS A C 1
ATOM 596 O O . LYS A 1 72 ? -12.039 1.999 7.447 1.00 71.62 72 LYS A O 1
ATOM 601 N N . LYS A 1 73 ? -14.224 2.520 7.480 1.00 71.75 73 LYS A N 1
ATOM 602 C CA . LYS A 1 73 ? -14.196 3.333 6.253 1.00 71.75 73 LYS A CA 1
ATOM 603 C C . LYS A 1 73 ? -13.418 4.634 6.454 1.00 71.75 73 LYS A C 1
ATOM 605 O O . LYS A 1 73 ? -12.570 4.957 5.632 1.00 71.75 73 LYS A O 1
ATOM 610 N N . LYS A 1 74 ? -13.670 5.373 7.543 1.00 78.31 74 LYS A N 1
ATOM 611 C CA . LYS A 1 74 ? -12.924 6.610 7.839 1.00 78.31 74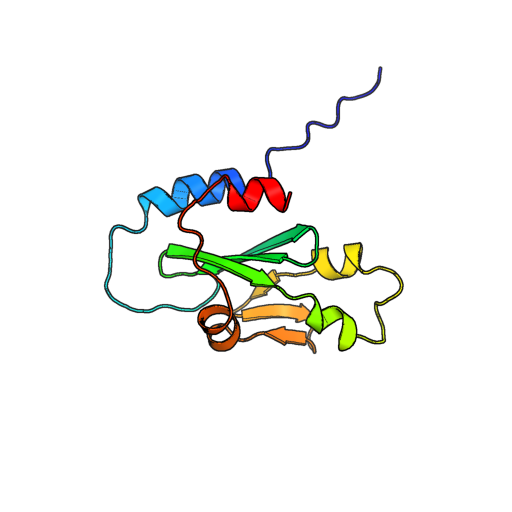 LYS A CA 1
ATOM 612 C C . LYS A 1 74 ? -11.456 6.338 8.136 1.00 78.31 74 LYS A C 1
ATOM 614 O O . LYS A 1 74 ? -10.622 7.144 7.749 1.00 78.31 74 LYS A O 1
ATOM 619 N N . PHE A 1 75 ? -11.148 5.227 8.800 1.00 80.12 75 PHE A N 1
ATOM 620 C CA . PHE A 1 75 ? -9.768 4.828 9.043 1.00 80.12 75 PHE A CA 1
ATOM 621 C C . PHE A 1 75 ? -9.019 4.603 7.728 1.00 80.12 75 PHE A C 1
ATOM 623 O O . PHE A 1 75 ? -7.989 5.230 7.511 1.00 80.12 75 PHE A O 1
ATOM 630 N N . LEU A 1 76 ? -9.573 3.804 6.809 1.00 83.25 76 LEU A N 1
ATOM 631 C CA . LEU A 1 76 ? -8.939 3.539 5.515 1.00 83.25 76 LEU A CA 1
ATOM 632 C C . LEU A 1 76 ? -8.663 4.831 4.723 1.00 83.25 76 LEU A C 1
ATOM 634 O O . LEU A 1 76 ? -7.602 4.972 4.130 1.00 83.25 76 LEU A O 1
ATOM 638 N N . GLN A 1 77 ? -9.570 5.808 4.792 1.00 83.94 77 GLN A N 1
ATOM 639 C CA . GLN A 1 77 ? -9.432 7.107 4.120 1.00 83.94 77 GLN A CA 1
ATOM 640 C C . GLN A 1 77 ? -8.330 8.018 4.698 1.00 83.94 77 GLN A C 1
ATOM 642 O O . GLN A 1 77 ? -7.995 9.020 4.077 1.00 83.94 77 GLN A O 1
ATOM 647 N N . LYS A 1 78 ? -7.751 7.699 5.865 1.00 87.44 78 LYS A N 1
ATOM 648 C CA . LYS A 1 78 ? -6.614 8.448 6.442 1.00 87.44 78 LYS A CA 1
ATOM 649 C C . LYS A 1 78 ? -5.261 8.043 5.851 1.00 87.44 78 LYS A C 1
ATOM 651 O O . LYS A 1 78 ? -4.254 8.664 6.193 1.00 87.44 78 LYS A O 1
ATOM 656 N N . VAL A 1 79 ? -5.223 6.985 5.039 1.00 90.81 79 VAL A N 1
ATOM 657 C CA . VAL A 1 79 ? -3.986 6.476 4.443 1.00 90.81 79 VAL A CA 1
ATOM 658 C C . VAL A 1 79 ? -3.298 7.564 3.619 1.00 90.81 79 VAL A C 1
ATOM 660 O O . VAL A 1 79 ? -3.944 8.287 2.862 1.00 90.81 79 VAL A O 1
ATOM 663 N N . LYS A 1 80 ? -1.979 7.688 3.766 1.00 93.62 80 LYS A N 1
ATOM 664 C CA . LYS A 1 80 ? -1.164 8.596 2.956 1.00 93.62 80 LYS A CA 1
ATOM 665 C C . LYS A 1 80 ? 0.237 8.050 2.724 1.00 93.62 80 LYS A C 1
ATOM 667 O O . LYS A 1 80 ? 0.767 7.326 3.566 1.00 93.62 80 LYS A O 1
ATOM 672 N N . ALA A 1 81 ? 0.827 8.447 1.603 1.00 94.06 81 ALA A N 1
ATOM 673 C CA . ALA A 1 81 ? 2.244 8.267 1.336 1.00 94.06 81 ALA A CA 1
ATOM 674 C C . ALA A 1 81 ? 3.016 9.398 2.028 1.00 94.06 81 ALA A C 1
ATOM 676 O O . ALA A 1 81 ? 2.622 10.562 1.943 1.00 94.06 81 ALA A O 1
ATOM 677 N N . ASP A 1 82 ? 4.075 9.061 2.754 1.00 93.00 82 ASP A N 1
ATOM 678 C CA . ASP A 1 82 ? 4.920 10.027 3.449 1.00 93.00 82 ASP A CA 1
ATOM 679 C C . ASP A 1 82 ? 6.341 9.477 3.554 1.00 93.00 82 ASP A C 1
ATOM 681 O O . ASP A 1 82 ? 6.523 8.365 4.036 1.00 93.00 82 ASP A O 1
ATOM 685 N N . HIS A 1 83 ? 7.340 10.227 3.084 1.00 91.19 83 HIS A N 1
ATOM 686 C CA . HIS A 1 83 ? 8.746 9.792 3.066 1.00 91.19 83 HIS A CA 1
ATOM 687 C C . HIS A 1 83 ? 8.972 8.376 2.484 1.00 91.19 83 HIS A C 1
ATOM 689 O O . HIS A 1 83 ? 9.796 7.616 2.985 1.00 91.19 83 HIS A O 1
ATOM 695 N N . GLY A 1 84 ? 8.234 8.006 1.431 1.00 90.06 84 GLY A N 1
ATOM 696 C CA . GLY A 1 84 ? 8.376 6.715 0.746 1.00 90.06 84 GLY A CA 1
ATOM 697 C C . GLY A 1 84 ? 7.626 5.542 1.388 1.00 90.06 84 GLY A C 1
ATOM 698 O O . GLY A 1 84 ? 7.615 4.459 0.805 1.00 90.06 84 GLY A O 1
ATOM 699 N N . VAL A 1 85 ? 6.972 5.746 2.537 1.00 92.75 85 VAL A N 1
ATOM 700 C CA . VAL A 1 85 ? 6.170 4.728 3.237 1.00 92.75 85 VAL A CA 1
ATOM 701 C C . VAL A 1 85 ? 4.678 5.047 3.182 1.00 92.75 85 VAL A C 1
ATOM 703 O O . VAL A 1 85 ? 4.282 6.189 2.946 1.00 92.75 85 VAL A O 1
ATOM 706 N N . VAL A 1 86 ? 3.830 4.051 3.450 1.00 94.19 86 VAL A N 1
ATOM 707 C CA . VAL A 1 86 ? 2.379 4.252 3.594 1.00 94.19 86 VAL A CA 1
ATOM 708 C C . VAL A 1 86 ? 2.011 4.259 5.067 1.00 94.19 86 VAL A C 1
ATOM 710 O O . VAL A 1 86 ? 2.319 3.314 5.784 1.00 94.19 86 VAL A O 1
ATOM 713 N N . LYS A 1 87 ? 1.331 5.307 5.540 1.00 92.62 87 LYS A N 1
ATOM 714 C CA . LYS A 1 87 ? 0.969 5.445 6.956 1.00 92.62 87 LYS A CA 1
ATOM 715 C C . LYS A 1 87 ? -0.444 5.963 7.179 1.00 92.62 87 LYS A C 1
ATOM 717 O O . LYS A 1 87 ? -0.980 6.718 6.373 1.00 92.62 87 LYS A O 1
ATOM 722 N N . TRP A 1 88 ? -1.012 5.603 8.327 1.00 88.50 88 TRP A N 1
ATOM 723 C CA . TRP A 1 88 ? -2.325 6.076 8.794 1.00 88.50 88 TRP A CA 1
ATOM 724 C C . TRP A 1 88 ? -2.205 7.083 9.930 1.00 88.50 88 TRP A C 1
ATOM 726 O O . TRP A 1 88 ? -3.008 8.006 10.054 1.00 88.50 88 TRP A O 1
ATOM 736 N N . ASN A 1 89 ? -1.207 6.899 10.790 1.00 84.12 89 ASN A N 1
ATOM 737 C CA . ASN A 1 89 ? -0.919 7.767 11.923 1.00 84.12 89 ASN A CA 1
ATOM 738 C C . ASN A 1 89 ? 0.560 7.606 12.327 1.00 84.12 89 ASN A C 1
ATOM 740 O O . ASN A 1 89 ? 1.333 6.956 11.629 1.00 84.12 89 ASN A O 1
ATOM 744 N N . LYS A 1 90 ? 0.968 8.214 13.446 1.00 84.31 90 LYS A N 1
ATOM 745 C CA . LYS A 1 90 ? 2.353 8.141 13.953 1.00 84.31 90 LYS A CA 1
ATOM 746 C C . LYS A 1 90 ? 2.800 6.748 14.422 1.00 84.31 90 LYS A C 1
ATOM 748 O O . LYS A 1 90 ? 3.987 6.549 14.629 1.00 84.31 90 LYS A O 1
ATOM 753 N N . TYR A 1 91 ? 1.869 5.821 14.619 1.00 84.00 91 TYR A N 1
ATOM 754 C CA . TYR A 1 91 ? 2.115 4.490 15.179 1.00 84.00 91 TYR A CA 1
ATOM 755 C C . TYR A 1 91 ? 1.940 3.365 14.163 1.00 84.00 91 TYR A C 1
ATOM 757 O O . TYR A 1 91 ? 2.305 2.230 14.444 1.00 84.00 91 TYR A O 1
ATOM 765 N N . LEU A 1 92 ? 1.356 3.666 13.005 1.00 87.44 92 LEU A N 1
ATOM 766 C CA . LEU A 1 92 ? 1.030 2.679 11.995 1.00 87.44 92 LEU A CA 1
ATOM 767 C C . LEU A 1 92 ? 1.491 3.165 10.626 1.00 87.44 92 LEU A C 1
ATOM 769 O O . LEU A 1 92 ? 0.873 4.051 10.020 1.00 87.44 92 LEU A O 1
ATOM 773 N N . ALA A 1 93 ? 2.561 2.534 10.162 1.00 91.38 93 ALA A N 1
ATOM 774 C CA . ALA A 1 93 ? 3.134 2.680 8.839 1.00 91.38 93 ALA A CA 1
ATOM 775 C C . ALA A 1 93 ? 3.562 1.305 8.309 1.00 91.38 93 ALA A C 1
ATOM 777 O O . ALA A 1 93 ? 3.848 0.401 9.091 1.00 91.38 93 ALA A O 1
ATOM 778 N N . ILE A 1 94 ? 3.602 1.172 6.989 1.00 92.94 94 ILE A N 1
ATOM 779 C CA . ILE A 1 94 ? 4.070 -0.002 6.258 1.00 92.94 94 ILE A CA 1
ATOM 780 C C . ILE A 1 94 ? 5.235 0.462 5.378 1.00 92.94 94 ILE A C 1
ATOM 782 O O . ILE A 1 94 ? 5.108 1.476 4.680 1.00 92.94 94 ILE A O 1
ATOM 786 N N . SER A 1 95 ? 6.372 -0.233 5.453 1.00 93.12 95 SER A N 1
ATOM 787 C CA . SER A 1 95 ? 7.571 0.106 4.681 1.00 93.12 95 SER A CA 1
ATOM 788 C C . SER A 1 95 ? 7.351 -0.101 3.181 1.00 93.12 95 SER A C 1
ATOM 790 O O . SER A 1 95 ? 6.511 -0.893 2.761 1.00 93.12 95 SER A O 1
ATOM 792 N N . SER A 1 96 ? 8.125 0.608 2.361 1.00 92.62 96 SER A N 1
ATOM 793 C CA . SER A 1 96 ? 8.142 0.426 0.907 1.00 92.62 96 SER A CA 1
ATOM 794 C C . SER A 1 96 ? 8.486 -1.002 0.485 1.00 92.62 96 SER A C 1
ATOM 796 O O . SER A 1 96 ? 7.894 -1.501 -0.463 1.00 92.62 96 SER A O 1
ATOM 798 N N . GLU A 1 97 ? 9.418 -1.646 1.187 1.00 91.56 97 GLU A N 1
ATOM 799 C CA . GLU A 1 97 ? 9.856 -3.024 0.935 1.00 91.56 97 GLU A CA 1
ATOM 800 C C . GLU A 1 97 ? 8.705 -4.018 1.128 1.00 91.56 97 GLU A C 1
ATOM 802 O O . GLU A 1 97 ? 8.323 -4.705 0.186 1.00 91.56 97 GLU A O 1
ATOM 807 N N . GLU A 1 98 ? 8.046 -3.976 2.291 1.00 93.44 98 GLU A N 1
ATOM 808 C CA . GLU A 1 98 ? 6.872 -4.806 2.592 1.00 93.44 98 GLU A CA 1
ATOM 809 C C . GLU A 1 98 ? 5.763 -4.608 1.553 1.00 93.44 98 GLU A C 1
ATOM 811 O O . GLU A 1 98 ? 5.150 -5.568 1.084 1.00 93.44 98 GLU A O 1
ATOM 816 N N . LEU A 1 99 ? 5.509 -3.353 1.169 1.00 94.31 99 LEU A N 1
ATOM 817 C CA . LEU A 1 99 ? 4.512 -3.030 0.155 1.00 94.31 99 LEU A CA 1
ATOM 818 C C . LEU A 1 99 ? 4.909 -3.559 -1.219 1.00 94.31 99 LEU A C 1
ATOM 820 O O . LEU A 1 99 ? 4.037 -4.019 -1.948 1.00 94.31 99 LEU A O 1
ATOM 824 N N . TYR A 1 100 ? 6.177 -3.473 -1.608 1.00 92.44 100 TYR A N 1
ATOM 825 C CA . TYR A 1 100 ? 6.633 -3.909 -2.923 1.00 92.44 100 TYR A CA 1
ATOM 826 C C . TYR A 1 100 ? 6.571 -5.437 -3.050 1.00 92.44 100 TYR A C 1
ATOM 828 O O . TYR A 1 100 ? 5.973 -5.943 -4.004 1.00 92.44 100 TYR A O 1
ATOM 836 N N . ASP A 1 101 ? 7.073 -6.150 -2.042 1.00 92.56 101 ASP A N 1
ATOM 837 C CA . ASP A 1 101 ? 7.179 -7.612 -2.032 1.00 92.56 101 ASP A CA 1
ATOM 838 C C . ASP A 1 101 ? 5.816 -8.306 -1.930 1.00 92.56 101 ASP A C 1
ATOM 840 O O . ASP A 1 101 ? 5.596 -9.347 -2.550 1.00 92.56 101 ASP A O 1
ATOM 844 N N . ASN A 1 102 ? 4.867 -7.707 -1.204 1.00 94.31 102 ASN A N 1
ATOM 845 C CA . ASN A 1 102 ? 3.561 -8.316 -0.932 1.00 94.31 102 ASN A CA 1
ATOM 846 C C . ASN A 1 102 ? 2.402 -7.695 -1.732 1.00 94.31 102 ASN A C 1
ATOM 848 O O . ASN A 1 102 ? 1.239 -8.040 -1.518 1.00 94.31 102 ASN A O 1
ATOM 852 N N . SER A 1 103 ? 2.678 -6.773 -2.659 1.00 93.75 103 SER A N 1
ATOM 853 C CA . SER A 1 103 ? 1.662 -6.238 -3.577 1.00 93.75 103 SER A CA 1
ATOM 854 C C . SER A 1 103 ? 1.717 -6.908 -4.944 1.00 93.75 103 SER A C 1
ATOM 856 O O . SER A 1 103 ? 2.739 -7.434 -5.377 1.00 93.75 103 SER A O 1
ATOM 858 N N . THR A 1 104 ? 0.604 -6.856 -5.671 1.00 92.12 104 THR A N 1
ATOM 859 C CA . THR A 1 104 ? 0.512 -7.374 -7.040 1.00 92.12 104 THR A CA 1
ATOM 860 C C . THR A 1 104 ? 0.715 -6.247 -8.056 1.00 92.12 104 THR A C 1
ATOM 862 O O . THR A 1 104 ? -0.016 -5.254 -7.971 1.00 92.12 104 THR A O 1
ATOM 865 N N . PRO A 1 105 ? 1.617 -6.386 -9.050 1.00 90.62 105 PRO A N 1
ATOM 866 C CA . PRO A 1 105 ? 1.732 -5.417 -10.133 1.00 90.62 105 PRO A CA 1
ATOM 867 C C . PRO A 1 105 ? 0.409 -5.268 -10.887 1.00 90.62 105 PRO A C 1
ATOM 869 O O . PRO A 1 105 ? -0.280 -6.248 -11.183 1.00 90.62 105 PRO A O 1
ATOM 872 N N . LEU A 1 106 ? 0.046 -4.033 -11.214 1.00 86.62 106 LEU A N 1
ATOM 873 C CA . LEU A 1 106 ? -1.148 -3.734 -11.986 1.00 86.62 106 LEU A CA 1
ATOM 874 C C . LEU A 1 106 ? -0.823 -3.739 -13.490 1.00 86.62 106 LEU A C 1
ATOM 876 O O . LEU A 1 106 ? -0.635 -2.690 -14.101 1.00 86.62 106 LEU A O 1
ATOM 880 N N . THR A 1 107 ? -0.769 -4.928 -14.091 1.00 76.88 107 THR A N 1
ATOM 881 C CA . THR A 1 107 ? -0.508 -5.113 -15.532 1.00 76.88 107 THR A CA 1
ATOM 882 C C . THR A 1 107 ? -1.754 -4.878 -16.396 1.00 76.88 107 THR A C 1
ATOM 884 O O . THR A 1 107 ? -1.663 -4.258 -17.452 1.00 76.88 107 THR A O 1
ATOM 887 N N . ASP A 1 108 ? -2.942 -5.257 -15.912 1.00 65.81 108 ASP A N 1
ATOM 888 C CA . ASP A 1 108 ? -4.236 -5.077 -16.599 1.00 65.81 108 ASP A CA 1
ATOM 889 C C . ASP A 1 108 ? -4.957 -3.796 -16.151 1.00 65.81 108 ASP A C 1
ATOM 891 O O . ASP A 1 108 ? -6.098 -3.826 -15.682 1.00 65.81 108 ASP A O 1
ATOM 895 N N . GLY A 1 109 ? -4.236 -2.674 -16.282 1.00 63.22 109 GLY A N 1
ATOM 896 C CA . GLY A 1 109 ? -4.383 -1.342 -15.663 1.00 63.22 109 GLY A CA 1
ATOM 897 C C . GLY A 1 109 ? -5.759 -0.731 -15.350 1.00 63.22 109 GLY A C 1
ATOM 898 O O . GLY A 1 109 ? -5.803 0.269 -14.641 1.00 63.22 109 GLY A O 1
ATOM 899 N N . GLU A 1 110 ? -6.874 -1.271 -15.835 1.00 64.81 110 GLU A N 1
ATOM 900 C CA . GLU A 1 110 ? -8.216 -0.717 -15.607 1.00 64.81 110 GLU A CA 1
ATOM 901 C C . GLU A 1 110 ? -9.226 -1.781 -15.150 1.00 64.81 110 GLU A C 1
ATOM 903 O O . GLU A 1 110 ? -9.968 -1.536 -14.200 1.00 64.81 110 GLU A O 1
ATOM 908 N N . GLY A 1 111 ? -9.222 -2.987 -15.732 1.00 70.62 111 GLY A N 1
ATOM 909 C CA . GLY A 1 111 ? -10.214 -4.029 -15.424 1.00 70.62 111 GLY A CA 1
ATOM 910 C C . GLY A 1 111 ? -10.184 -4.491 -13.965 1.00 70.62 111 GLY A C 1
ATOM 911 O O . GLY A 1 111 ? -11.227 -4.584 -13.320 1.00 70.62 111 GLY A O 1
ATOM 912 N N . LYS A 1 112 ? -8.982 -4.699 -13.413 1.00 72.56 112 LYS A N 1
ATOM 913 C CA . LYS A 1 112 ? -8.806 -5.124 -12.015 1.00 72.56 112 LYS A CA 1
ATOM 914 C C . LYS A 1 112 ? -9.151 -4.016 -11.013 1.00 72.56 112 LYS A C 1
ATOM 916 O O . LYS A 1 112 ? -9.649 -4.303 -9.933 1.00 72.56 112 LYS A O 1
ATOM 921 N N . ILE A 1 113 ? -8.944 -2.749 -11.380 1.00 74.25 113 ILE A N 1
ATOM 922 C CA . ILE A 1 113 ? -9.315 -1.605 -10.533 1.00 74.25 113 ILE A CA 1
ATOM 923 C C . ILE A 1 113 ? -10.825 -1.388 -10.521 1.00 74.25 113 ILE A C 1
ATOM 925 O O . ILE A 1 113 ? -11.379 -1.095 -9.468 1.00 74.25 113 ILE A O 1
ATOM 929 N N . LEU A 1 114 ? -11.503 -1.535 -11.663 1.00 74.56 114 LEU A N 1
ATOM 930 C CA . LEU A 1 114 ? -12.955 -1.341 -11.749 1.00 74.56 114 LEU A CA 1
ATOM 931 C C . LEU A 1 114 ? -13.732 -2.288 -10.822 1.00 74.56 114 LEU A C 1
ATOM 933 O O . LEU A 1 114 ? -14.801 -1.918 -10.349 1.00 74.56 114 LEU A O 1
ATOM 937 N N . GLN A 1 115 ? -13.186 -3.470 -10.526 1.00 75.19 115 GLN A N 1
ATOM 938 C CA . GLN A 1 115 ? -13.769 -4.408 -9.558 1.00 75.19 115 GLN A CA 1
ATOM 939 C C . GLN A 1 115 ? -13.595 -3.967 -8.093 1.00 75.19 115 GLN A C 1
ATOM 941 O O . GLN A 1 115 ? -14.315 -4.447 -7.225 1.00 75.19 115 GLN A O 1
ATOM 946 N N . LEU A 1 116 ? -12.659 -3.055 -7.820 1.00 72.06 116 LEU A N 1
ATOM 947 C CA . LEU A 1 116 ? -12.277 -2.588 -6.482 1.00 72.06 116 LEU A CA 1
ATOM 948 C C . LEU A 1 116 ? -12.749 -1.148 -6.192 1.00 72.06 116 LEU A C 1
ATOM 950 O O . LEU A 1 116 ? -12.407 -0.576 -5.154 1.00 72.06 116 LEU A O 1
ATOM 954 N N . LEU A 1 117 ? -13.516 -0.547 -7.108 1.00 69.12 117 LEU A N 1
ATOM 955 C CA . LEU A 1 117 ? -14.088 0.802 -7.010 1.00 69.12 117 LEU A CA 1
ATOM 956 C C . LEU A 1 117 ? -15.493 0.817 -6.451 1.00 69.12 117 LEU A C 1
ATOM 958 O O . LEU A 1 117 ? -15.823 1.797 -5.736 1.00 69.12 117 LEU A O 1
#

pLDDT: mean 76.56, std 17.37, range [30.86, 94.31]

Sequence (117 aa):
MGKQEKVSRPDFFRRLKRNKEFASVSGETKTAVCEVFPLRDYWLLLFFENGEVRLYDCAWVLKVSALEMLNKKKFLQKVKADHGVVKWNKYLAISSEELYDNSTPLTDGEGKILQLL

Foldseek 3Di:
DDDPPPPPPPVVVVVLVVLVVVLPDDDDPQLFWPWWDAWAQQWIFTAGPNSWTWIARPPVVCVVCPPCVVCPPVQSRQWTRDPRWIANDPVDIDHSVNCVVRTGTCPVSPPVRVVGD

Radius of gyration: 15.16 Å; chains: 1; bounding box: 50×29×39 Å